Protein AF-A0A2N6A782-F1 (afdb_monomer_lite)

Foldseek 3Di:
DVVVVVVVLVVLVVVLVVQLVVLVVQCVPCVPVPVSNVVSVVSNVVSVVVVVVSVVVVVVVVVVCCVVVVVVPD

Sequence (74 aa):
MGTIIQAFLGLLGIIFLVMIIIGGFNWMTAAGNDDKAAKAKATLNRGVIGLIIILAAYIISAFVFRALGGIIGA

Structure (mmCIF, N/CA/C/O backbone):
data_AF-A0A2N6A782-F1
#
_entry.id   AF-A0A2N6A782-F1
#
loop_
_atom_site.group_PDB
_atom_site.id
_atom_site.type_symbol
_atom_site.label_atom_id
_atom_site.label_alt_id
_atom_site.label_comp_id
_atom_site.label_asym_id
_atom_site.label_entity_id
_atom_site.label_seq_id
_atom_site.pdbx_PDB_ins_code
_atom_site.Cartn_x
_atom_site.Cartn_y
_atom_site.Cartn_z
_atom_site.occupancy
_atom_site.B_iso_or_equiv
_atom_site.auth_seq_id
_atom_site.auth_comp_id
_atom_site.auth_asym_id
_atom_site.auth_atom_id
_atom_site.pdbx_PDB_model_num
ATOM 1 N N . MET A 1 1 ? 19.138 -0.042 -19.176 1.00 54.03 1 MET A N 1
ATOM 2 C CA . MET A 1 1 ? 17.780 0.556 -19.194 1.00 54.03 1 MET A CA 1
ATOM 3 C C . MET A 1 1 ? 16.750 -0.182 -18.329 1.00 54.03 1 MET A C 1
ATOM 5 O O . MET A 1 1 ? 15.832 0.473 -17.856 1.00 54.03 1 MET A O 1
ATOM 9 N N . GLY A 1 2 ? 16.894 -1.486 -18.035 1.00 62.12 2 GLY A N 1
ATOM 10 C CA . GLY A 1 2 ? 15.975 -2.201 -17.122 1.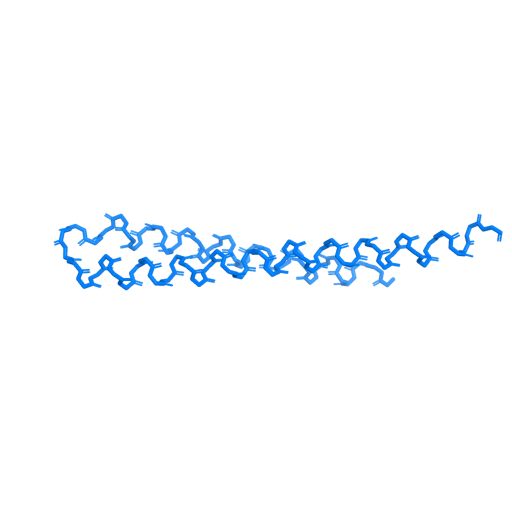00 62.12 2 GLY A CA 1
ATOM 11 C C . GLY A 1 2 ? 15.998 -1.725 -15.657 1.00 62.12 2 GLY A C 1
ATOM 12 O O . GLY A 1 2 ? 15.003 -1.851 -14.951 1.00 62.12 2 GLY A O 1
ATOM 13 N N . THR A 1 3 ? 17.095 -1.102 -15.219 1.00 66.19 3 THR A N 1
ATOM 14 C CA . THR A 1 3 ? 17.302 -0.648 -13.834 1.00 66.19 3 THR A CA 1
ATOM 15 C C . THR A 1 3 ? 16.359 0.480 -13.415 1.00 66.19 3 THR A C 1
ATOM 17 O O . THR A 1 3 ? 15.929 0.511 -12.270 1.00 66.19 3 THR A O 1
ATOM 20 N N . ILE A 1 4 ? 15.994 1.385 -14.332 1.00 69.50 4 ILE A N 1
ATOM 21 C CA . ILE A 1 4 ? 15.080 2.503 -14.032 1.00 69.50 4 ILE A CA 1
ATOM 22 C C . ILE A 1 4 ? 13.658 1.980 -13.816 1.00 69.50 4 ILE A C 1
ATOM 24 O O . ILE A 1 4 ? 12.995 2.378 -12.864 1.00 69.50 4 ILE A O 1
ATOM 28 N N . ILE A 1 5 ? 13.214 1.039 -14.654 1.00 71.31 5 ILE A N 1
ATOM 29 C CA . ILE A 1 5 ? 11.892 0.411 -14.532 1.00 71.31 5 ILE A CA 1
ATOM 30 C C . ILE A 1 5 ? 11.816 -0.406 -13.237 1.00 71.31 5 ILE A C 1
ATOM 32 O O . ILE A 1 5 ? 10.838 -0.293 -12.504 1.00 71.31 5 ILE A O 1
ATOM 36 N N . GLN A 1 6 ? 12.865 -1.166 -12.907 1.00 69.94 6 GLN A N 1
ATOM 37 C CA . GLN A 1 6 ? 12.936 -1.906 -11.643 1.00 69.94 6 GLN A CA 1
ATOM 38 C C . GLN A 1 6 ? 12.973 -0.984 -10.417 1.00 69.94 6 GLN A C 1
ATOM 40 O O . GLN A 1 6 ? 12.295 -1.267 -9.432 1.00 69.94 6 GLN A O 1
ATOM 45 N N . ALA A 1 7 ? 13.705 0.132 -10.480 1.00 76.38 7 ALA A N 1
ATOM 46 C CA . ALA A 1 7 ? 13.749 1.117 -9.402 1.00 76.38 7 ALA A CA 1
ATOM 47 C C . ALA A 1 7 ? 12.384 1.792 -9.185 1.00 76.38 7 ALA A C 1
ATOM 49 O O . ALA A 1 7 ? 11.927 1.895 -8.047 1.00 76.38 7 ALA A O 1
ATOM 50 N N . PHE A 1 8 ? 11.697 2.184 -10.264 1.00 76.19 8 PHE A N 1
ATOM 51 C CA . PHE A 1 8 ? 10.347 2.752 -10.189 1.00 76.19 8 PHE A CA 1
ATOM 52 C C . PHE A 1 8 ? 9.324 1.746 -9.647 1.00 76.19 8 PHE A C 1
ATOM 54 O O . PHE A 1 8 ? 8.548 2.094 -8.758 1.00 76.19 8 PHE A O 1
ATOM 61 N N . LEU A 1 9 ? 9.340 0.494 -10.122 1.00 73.38 9 LEU A N 1
ATOM 62 C CA . LEU A 1 9 ? 8.450 -0.555 -9.605 1.00 73.38 9 LEU A CA 1
ATOM 63 C C . LEU A 1 9 ? 8.716 -0.857 -8.122 1.00 73.38 9 LEU A C 1
ATOM 65 O O . LEU A 1 9 ? 7.765 -1.020 -7.359 1.00 73.38 9 LEU A O 1
ATOM 69 N N . GLY A 1 10 ? 9.985 -0.902 -7.703 1.00 74.69 10 GLY A N 1
ATOM 70 C CA . GLY A 1 10 ? 10.361 -1.115 -6.304 1.00 74.69 10 GLY A CA 1
ATOM 71 C C . GLY A 1 10 ? 9.874 0.010 -5.389 1.00 74.69 10 GLY A C 1
ATOM 72 O O . GLY A 1 10 ? 9.291 -0.260 -4.338 1.00 74.69 10 GLY A O 1
ATOM 73 N N . LEU A 1 11 ? 10.032 1.268 -5.817 1.00 83.31 11 LEU A N 1
ATOM 74 C CA . LEU A 1 11 ? 9.546 2.432 -5.076 1.00 83.31 11 LEU A CA 1
ATOM 75 C C . LEU A 1 11 ? 8.013 2.414 -4.936 1.00 83.31 11 LEU A C 1
ATOM 77 O O . LEU A 1 11 ? 7.493 2.610 -3.837 1.00 83.31 11 LEU A O 1
ATOM 81 N N . LEU A 1 12 ? 7.287 2.121 -6.024 1.00 79.94 12 LEU A N 1
ATOM 82 C CA . LEU A 1 12 ? 5.827 1.991 -5.985 1.00 79.94 12 LEU A CA 1
ATOM 83 C C . LEU A 1 12 ? 5.371 0.864 -5.046 1.00 79.94 12 LEU A C 1
ATOM 85 O O . LEU A 1 12 ? 4.417 1.056 -4.292 1.00 79.94 12 LEU A O 1
ATOM 89 N N . GLY A 1 13 ? 6.050 -0.286 -5.056 1.00 76.88 13 GLY A N 1
ATOM 90 C CA . GLY A 1 13 ? 5.725 -1.412 -4.176 1.00 76.88 13 GLY A CA 1
ATOM 91 C C . GLY A 1 13 ? 5.813 -1.052 -2.689 1.00 76.88 13 GLY A C 1
ATOM 92 O O . GLY A 1 13 ? 4.918 -1.395 -1.916 1.00 76.88 13 GLY A O 1
ATOM 93 N N . ILE A 1 14 ? 6.843 -0.297 -2.295 1.00 84.06 14 ILE A N 1
ATOM 94 C CA . ILE A 1 14 ? 7.028 0.168 -0.910 1.00 84.06 14 ILE A CA 1
ATOM 95 C C . ILE A 1 14 ? 5.914 1.140 -0.501 1.00 84.06 14 ILE A C 1
ATOM 97 O O . ILE A 1 14 ? 5.341 0.999 0.580 1.00 84.06 14 ILE A O 1
ATOM 101 N N . ILE A 1 15 ? 5.568 2.099 -1.365 1.00 83.69 15 ILE A N 1
ATOM 102 C CA . ILE A 1 15 ? 4.488 3.063 -1.099 1.00 83.69 15 ILE A CA 1
ATOM 103 C C . ILE A 1 15 ? 3.162 2.329 -0.856 1.00 83.69 15 ILE A C 1
ATOM 105 O O . ILE A 1 15 ? 2.442 2.632 0.097 1.00 83.69 15 ILE A O 1
ATOM 109 N N . PHE A 1 16 ? 2.859 1.325 -1.679 1.00 74.69 16 PHE A N 1
ATOM 110 C CA . PHE A 1 16 ? 1.646 0.525 -1.530 1.00 74.69 16 PHE A CA 1
ATOM 111 C C . PHE A 1 16 ? 1.628 -0.316 -0.254 1.00 74.69 16 PHE A C 1
ATOM 113 O O . PHE A 1 16 ? 0.589 -0.392 0.405 1.00 74.69 16 PHE A O 1
ATOM 120 N N . LEU A 1 17 ? 2.767 -0.894 0.134 1.00 82.38 17 LEU A N 1
AT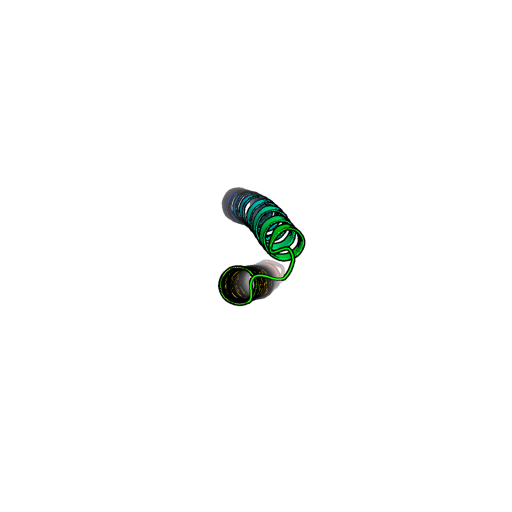OM 121 C CA . LEU A 1 17 ? 2.901 -1.618 1.397 1.00 82.38 17 LEU A CA 1
ATOM 122 C C . LEU A 1 17 ? 2.538 -0.716 2.588 1.00 82.38 17 LEU A C 1
ATOM 124 O O . LEU A 1 17 ? 1.732 -1.099 3.436 1.00 82.38 17 LEU A O 1
ATOM 128 N N . VAL A 1 18 ? 3.071 0.510 2.615 1.00 85.88 18 VAL A N 1
ATOM 129 C CA . VAL A 1 18 ? 2.767 1.505 3.657 1.00 85.88 18 VAL A CA 1
ATOM 130 C C . VAL A 1 18 ? 1.275 1.853 3.671 1.00 85.88 18 VAL A C 1
ATOM 132 O O . VAL A 1 18 ? 0.662 1.930 4.736 1.00 85.88 18 VAL A O 1
ATOM 135 N N . MET A 1 19 ? 0.657 1.997 2.497 1.00 79.56 19 MET A N 1
ATOM 136 C CA . MET A 1 19 ? -0.771 2.299 2.372 1.00 79.56 19 MET A CA 1
ATOM 137 C C . MET A 1 19 ? -1.663 1.186 2.943 1.00 79.56 19 MET A C 1
ATOM 139 O O . MET A 1 19 ? -2.652 1.474 3.622 1.00 79.56 19 MET A O 1
ATOM 143 N N . ILE A 1 20 ? -1.303 -0.081 2.709 1.00 80.75 20 ILE A N 1
ATOM 144 C CA . ILE A 1 20 ? -2.029 -1.242 3.245 1.00 80.75 20 ILE A CA 1
ATOM 145 C C . ILE A 1 20 ? -1.920 -1.299 4.767 1.00 80.75 20 ILE A C 1
ATOM 147 O O . ILE A 1 20 ? -2.929 -1.532 5.432 1.00 80.75 20 ILE A O 1
ATOM 151 N N . ILE A 1 21 ? -0.736 -1.031 5.326 1.00 85.19 21 ILE A N 1
ATOM 152 C CA . ILE A 1 21 ? -0.530 -1.000 6.781 1.00 85.19 21 ILE A CA 1
ATOM 153 C C . ILE A 1 21 ? -1.429 0.065 7.425 1.00 85.19 21 ILE A C 1
ATOM 155 O O . ILE A 1 21 ? -2.145 -0.230 8.381 1.00 85.19 21 ILE A O 1
ATOM 159 N N . ILE A 1 22 ? -1.463 1.281 6.869 1.00 81.94 22 ILE A N 1
ATOM 160 C CA . ILE A 1 22 ? -2.304 2.375 7.384 1.00 81.94 22 ILE A CA 1
ATOM 161 C C . ILE A 1 22 ? -3.798 2.039 7.247 1.00 81.94 22 ILE A C 1
ATOM 163 O O . ILE A 1 22 ? -4.581 2.281 8.169 1.00 81.94 22 ILE A O 1
ATOM 167 N N . GLY A 1 23 ? -4.207 1.452 6.119 1.00 77.81 23 GLY A N 1
ATOM 168 C CA . GLY A 1 23 ? -5.585 1.005 5.898 1.00 77.81 23 GLY A CA 1
ATOM 169 C C . GLY A 1 23 ? -6.023 -0.083 6.886 1.00 77.81 23 GLY A C 1
ATOM 170 O O . GLY A 1 23 ? -7.126 -0.007 7.431 1.00 77.81 23 GLY A O 1
ATOM 171 N N . GLY A 1 24 ? -5.142 -1.047 7.165 1.00 79.88 24 GLY A N 1
ATOM 172 C CA . GLY A 1 24 ? -5.364 -2.111 8.145 1.00 79.88 24 GLY A CA 1
ATOM 173 C C . GLY A 1 24 ? -5.487 -1.578 9.572 1.00 79.88 24 GLY A C 1
ATOM 174 O O . GLY A 1 24 ? -6.439 -1.925 10.272 1.00 79.88 24 GLY A O 1
ATOM 175 N N . PHE A 1 25 ? -4.605 -0.658 9.975 1.00 82.25 25 PHE A N 1
ATOM 176 C CA . PHE A 1 25 ? -4.687 0.005 11.282 1.00 82.25 25 PHE A CA 1
ATOM 177 C C . PHE A 1 25 ? -5.986 0.797 11.455 1.00 82.25 25 PHE A C 1
ATOM 179 O O . PHE A 1 25 ? -6.622 0.715 12.507 1.00 82.25 25 PHE A O 1
ATOM 186 N N . ASN A 1 26 ? -6.425 1.522 10.424 1.00 80.44 26 ASN A N 1
ATOM 187 C CA . ASN A 1 26 ? -7.701 2.238 10.465 1.00 80.44 26 ASN A CA 1
ATOM 188 C C . ASN A 1 26 ? -8.901 1.292 10.602 1.00 80.44 26 ASN A C 1
ATOM 190 O O . ASN A 1 26 ? -9.862 1.628 11.293 1.00 80.44 26 ASN A O 1
ATOM 194 N N . TRP A 1 27 ? -8.853 0.110 9.979 1.00 76.12 27 TRP A N 1
ATOM 195 C CA . TRP A 1 27 ? -9.914 -0.887 10.118 1.00 76.12 27 TRP A CA 1
ATOM 196 C C . TRP A 1 27 ? -9.944 -1.494 11.523 1.00 76.12 27 TRP A C 1
ATOM 198 O O . TRP A 1 27 ? -11.010 -1.572 12.130 1.00 76.12 27 TRP A O 1
ATOM 208 N N . MET A 1 28 ? -8.775 -1.827 12.075 1.00 81.44 28 MET A N 1
ATOM 209 C CA . MET A 1 28 ? -8.645 -2.331 13.446 1.00 81.44 28 MET A CA 1
ATOM 210 C C . MET A 1 28 ? -9.080 -1.300 14.499 1.00 81.44 28 MET A C 1
ATOM 212 O O . MET A 1 28 ? -9.670 -1.662 15.512 1.00 81.44 28 MET A O 1
ATOM 216 N N . THR A 1 29 ? -8.841 -0.010 14.247 1.00 82.50 29 THR A N 1
ATOM 217 C CA . THR A 1 29 ? -9.169 1.088 15.179 1.00 82.50 29 THR A CA 1
ATOM 218 C C . THR A 1 29 ? -10.622 1.571 15.040 1.00 82.50 29 THR A C 1
ATOM 220 O O . THR A 1 29 ? -11.069 2.437 15.790 1.00 82.50 29 THR A O 1
ATOM 223 N N . ALA A 1 30 ? -11.409 1.017 14.107 1.00 78.38 30 ALA A N 1
ATOM 224 C CA . ALA A 1 30 ? -12.804 1.415 13.909 1.00 78.38 30 ALA A CA 1
ATOM 225 C C . ALA A 1 30 ? -13.725 1.064 15.098 1.00 78.38 30 ALA A C 1
ATOM 227 O O . ALA A 1 30 ? -14.805 1.642 15.189 1.00 78.38 30 ALA A O 1
ATOM 228 N N . ALA A 1 31 ? -13.293 0.182 16.012 1.00 73.81 31 ALA A N 1
ATOM 229 C CA . ALA A 1 31 ? -13.857 -0.034 17.354 1.00 73.81 31 ALA A CA 1
ATOM 230 C C . ALA A 1 31 ? -15.405 -0.059 17.441 1.00 73.81 31 ALA A C 1
ATOM 232 O O . ALA A 1 31 ? -15.989 0.521 18.351 1.00 73.81 31 ALA A O 1
ATOM 233 N N . GLY A 1 32 ? -16.076 -0.715 16.486 1.00 70.56 32 GLY A N 1
ATOM 234 C CA . GLY A 1 32 ? -17.540 -0.878 16.476 1.00 70.56 32 GLY A CA 1
ATOM 235 C C . GLY A 1 32 ? -18.338 0.266 15.837 1.00 70.56 32 GLY A C 1
ATOM 236 O O . GLY A 1 32 ? -19.562 0.212 15.825 1.00 70.56 32 GLY A O 1
ATOM 237 N N . ASN A 1 33 ? -17.683 1.290 15.282 1.00 82.44 33 ASN A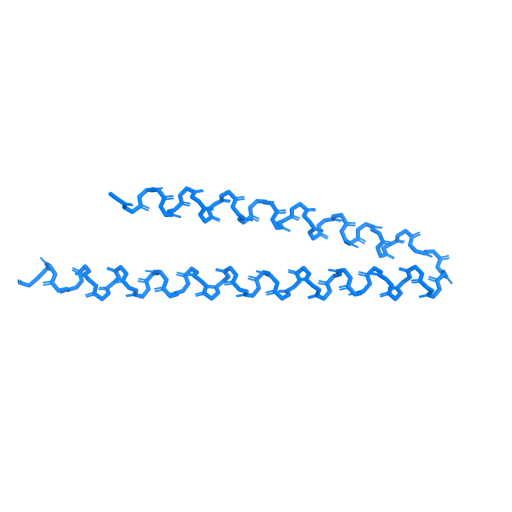 N 1
ATOM 238 C CA . ASN A 1 33 ? -18.345 2.297 14.453 1.00 82.44 33 ASN A CA 1
ATOM 239 C C . ASN A 1 33 ? -18.453 1.781 13.007 1.00 82.44 33 ASN A C 1
ATOM 241 O O . ASN A 1 33 ? -17.451 1.733 12.283 1.00 82.44 33 ASN A O 1
ATOM 245 N N . ASP A 1 34 ? -19.667 1.412 12.596 1.00 79.56 34 ASP A N 1
ATOM 246 C CA . ASP A 1 34 ? -19.949 0.841 11.274 1.00 79.56 34 ASP A CA 1
ATOM 247 C C . ASP A 1 34 ? -19.530 1.757 10.115 1.00 79.56 34 ASP A C 1
ATOM 249 O O . ASP A 1 34 ? -18.978 1.272 9.126 1.00 79.56 34 ASP A O 1
ATOM 253 N N . ASP A 1 35 ? -19.669 3.079 10.254 1.00 83.25 35 ASP A N 1
ATOM 254 C CA . ASP A 1 35 ? -19.219 4.044 9.242 1.00 83.25 35 ASP A CA 1
ATOM 255 C C . ASP A 1 35 ? -17.694 4.036 9.095 1.00 83.25 35 ASP A C 1
ATOM 257 O O . ASP A 1 35 ? -17.152 4.021 7.982 1.00 83.25 35 ASP A O 1
ATOM 261 N N . LYS A 1 36 ? -16.965 4.001 10.218 1.00 78.12 36 LYS A N 1
ATOM 262 C CA . LYS A 1 36 ? -15.497 3.899 10.194 1.00 78.12 36 LYS A CA 1
ATOM 263 C C . LYS A 1 36 ? -15.049 2.558 9.622 1.00 78.12 36 LYS A C 1
ATOM 265 O O . LYS A 1 36 ? -14.109 2.526 8.826 1.00 78.12 36 LYS A O 1
ATOM 270 N N . ALA A 1 37 ? -15.733 1.470 9.968 1.00 81.69 37 ALA A N 1
ATOM 271 C CA . ALA A 1 37 ? -15.437 0.141 9.449 1.00 81.69 37 ALA A CA 1
ATOM 272 C C . ALA A 1 37 ? -15.701 0.050 7.937 1.00 81.69 37 ALA A C 1
ATOM 274 O O . ALA A 1 37 ? -14.865 -0.485 7.204 1.00 81.69 37 ALA A O 1
ATOM 275 N N . ALA A 1 38 ? -16.807 0.618 7.448 1.00 84.25 38 ALA A N 1
ATOM 276 C CA . ALA A 1 38 ? -17.136 0.682 6.026 1.00 84.25 38 ALA A CA 1
ATOM 277 C C . ALA A 1 38 ? -16.104 1.508 5.244 1.00 84.25 38 ALA A C 1
ATOM 279 O O . ALA A 1 38 ? -15.603 1.069 4.205 1.00 84.25 38 ALA A O 1
ATOM 280 N N . LYS A 1 39 ? -15.706 2.669 5.776 1.00 82.50 39 LYS A N 1
ATOM 281 C CA . LYS A 1 39 ? -14.694 3.537 5.156 1.00 82.50 39 LYS A CA 1
ATOM 282 C C . LYS A 1 39 ? -13.301 2.898 5.140 1.00 82.50 39 LYS A C 1
ATOM 284 O O . LYS A 1 39 ? -12.570 3.018 4.150 1.00 82.50 39 LYS A O 1
ATOM 289 N N . ALA A 1 40 ? -12.942 2.173 6.198 1.00 79.25 40 ALA A N 1
ATOM 290 C CA . ALA A 1 40 ? -11.690 1.432 6.265 1.00 79.25 40 ALA A CA 1
ATOM 291 C C . ALA A 1 40 ? -11.685 0.230 5.305 1.00 79.25 40 ALA A C 1
ATOM 293 O O . ALA A 1 40 ? -10.718 0.061 4.566 1.00 79.25 40 ALA A O 1
ATOM 294 N N . LYS A 1 41 ? -12.789 -0.528 5.203 1.00 81.38 41 LYS A N 1
ATOM 295 C CA . LYS A 1 41 ? -12.954 -1.585 4.184 1.00 81.38 41 LYS A CA 1
ATOM 296 C C . LYS A 1 41 ? -12.865 -1.033 2.763 1.00 81.38 41 LYS A C 1
ATOM 298 O O . LYS A 1 41 ? -12.206 -1.636 1.922 1.00 81.38 41 LYS A O 1
ATOM 303 N N . ALA A 1 42 ? -13.468 0.124 2.487 1.00 84.56 42 ALA A N 1
ATOM 304 C CA . ALA A 1 42 ? -13.360 0.770 1.178 1.00 84.56 42 ALA A CA 1
ATOM 305 C C . ALA A 1 42 ? -11.907 1.156 0.851 1.00 84.56 42 ALA A C 1
ATOM 307 O O . ALA A 1 42 ? -11.450 0.960 -0.275 1.00 84.56 42 ALA A O 1
ATOM 308 N N . THR A 1 43 ? -11.166 1.660 1.841 1.00 81.44 43 THR A N 1
ATOM 309 C CA . THR A 1 43 ? -9.729 1.950 1.714 1.00 81.44 43 THR A CA 1
ATOM 310 C C . THR A 1 43 ? -8.921 0.676 1.466 1.00 81.44 43 THR A C 1
ATOM 312 O O . THR A 1 43 ? -8.082 0.654 0.567 1.00 81.44 43 THR A O 1
ATOM 315 N N . LEU A 1 44 ? -9.214 -0.401 2.197 1.00 82.31 44 LEU A N 1
ATOM 316 C CA . LEU A 1 44 ? -8.556 -1.694 2.032 1.00 82.31 44 LEU A CA 1
ATOM 317 C C . LEU A 1 44 ? -8.814 -2.277 0.634 1.00 82.31 44 LEU A C 1
ATOM 319 O O . LEU A 1 44 ? -7.865 -2.662 -0.039 1.00 82.31 44 LEU A O 1
ATOM 323 N N . ASN A 1 45 ? -10.062 -2.253 0.152 1.00 84.25 45 ASN A N 1
ATOM 324 C CA . ASN A 1 45 ? -10.414 -2.707 -1.197 1.00 84.25 45 ASN A CA 1
ATOM 325 C C . ASN A 1 45 ? -9.651 -1.932 -2.277 1.00 84.25 45 ASN A C 1
ATOM 327 O O . ASN A 1 45 ? -9.124 -2.534 -3.209 1.00 84.25 45 ASN A O 1
ATOM 331 N N . ARG A 1 46 ? -9.539 -0.605 -2.140 1.00 83.56 46 ARG A N 1
ATOM 332 C CA . ARG A 1 46 ? -8.734 0.221 -3.056 1.00 83.56 46 ARG A CA 1
ATOM 333 C C . ARG A 1 46 ? -7.247 -0.152 -2.997 1.00 83.56 46 ARG A C 1
ATOM 335 O O . ARG A 1 46 ? -6.610 -0.243 -4.043 1.00 83.56 46 ARG A O 1
ATOM 342 N N . GLY A 1 47 ? -6.716 -0.417 -1.802 1.00 78.62 47 GLY A N 1
ATOM 343 C CA . GLY A 1 47 ? -5.341 -0.888 -1.605 1.00 78.62 47 GLY A CA 1
ATOM 344 C C . GLY A 1 47 ? -5.076 -2.250 -2.255 1.00 78.62 47 GLY A C 1
ATOM 345 O O . GLY A 1 47 ? -4.077 -2.409 -2.953 1.00 78.62 47 GLY A O 1
ATOM 346 N N . VAL A 1 48 ? -6.000 -3.205 -2.104 1.00 84.50 48 VAL A N 1
ATOM 347 C CA . VAL A 1 48 ? -5.924 -4.536 -2.733 1.00 84.50 48 VAL A CA 1
ATOM 348 C C . VAL A 1 48 ? -5.944 -4.425 -4.257 1.00 84.50 48 VAL A C 1
ATOM 350 O O . VAL A 1 48 ? -5.116 -5.044 -4.921 1.00 84.50 48 VAL A O 1
ATOM 353 N N . ILE A 1 49 ? -6.831 -3.599 -4.819 1.00 86.50 49 ILE A N 1
ATOM 354 C CA . ILE A 1 49 ? -6.891 -3.360 -6.269 1.00 86.50 49 ILE A CA 1
ATOM 355 C C . ILE A 1 49 ? -5.556 -2.809 -6.783 1.00 86.50 49 ILE A C 1
ATOM 357 O O . ILE A 1 49 ? -5.042 -3.286 -7.793 1.00 86.50 49 ILE A O 1
ATOM 361 N N . GLY A 1 50 ? -4.953 -1.849 -6.081 1.00 78.06 50 GLY A N 1
ATOM 362 C CA . GLY A 1 50 ? -3.650 -1.325 -6.484 1.00 78.06 50 GLY A CA 1
ATOM 363 C C . GLY A 1 50 ? -2.507 -2.337 -6.349 1.00 78.06 50 GLY A C 1
ATOM 364 O O . GLY A 1 50 ? -1.631 -2.375 -7.212 1.00 78.06 50 GLY A O 1
ATOM 365 N N . LEU A 1 51 ? -2.554 -3.230 -5.354 1.00 81.31 51 LEU A N 1
ATOM 366 C CA . LEU A 1 51 ? -1.599 -4.337 -5.243 1.00 81.31 51 LEU A CA 1
ATOM 367 C C . LEU A 1 51 ? -1.705 -5.296 -6.443 1.00 81.31 51 LEU A C 1
ATOM 369 O O . LEU A 1 51 ? -0.689 -5.695 -7.013 1.00 81.31 51 LEU A O 1
ATOM 373 N N . ILE A 1 52 ? -2.933 -5.619 -6.863 1.00 87.81 52 ILE A N 1
ATOM 374 C CA . ILE A 1 52 ? -3.198 -6.453 -8.045 1.00 87.81 52 ILE A CA 1
ATOM 375 C C . ILE A 1 52 ? -2.634 -5.796 -9.310 1.00 87.81 52 ILE A C 1
ATOM 377 O O . ILE A 1 52 ? -1.997 -6.474 -10.115 1.00 87.81 52 ILE A O 1
ATOM 381 N N . ILE A 1 53 ? -2.812 -4.481 -9.475 1.00 84.81 53 ILE A N 1
ATOM 382 C CA . ILE A 1 53 ? -2.275 -3.737 -10.626 1.00 84.81 53 ILE A CA 1
ATOM 383 C C . ILE A 1 53 ? -0.745 -3.824 -10.670 1.00 84.81 53 ILE A C 1
ATOM 385 O O . ILE A 1 53 ? -0.180 -4.044 -11.739 1.00 84.81 53 ILE A O 1
ATOM 389 N N . ILE A 1 54 ? -0.063 -3.698 -9.529 1.00 76.56 54 ILE A N 1
ATOM 390 C CA . ILE A 1 54 ? 1.405 -3.795 -9.470 1.00 76.56 54 ILE A CA 1
ATOM 391 C C . ILE A 1 54 ? 1.878 -5.204 -9.821 1.00 76.56 54 ILE A C 1
ATOM 393 O O . ILE A 1 54 ? 2.813 -5.358 -10.609 1.00 76.56 54 ILE A O 1
ATOM 397 N N . LEU A 1 55 ? 1.222 -6.231 -9.276 1.00 81.75 55 LEU A N 1
ATOM 398 C CA . LEU A 1 55 ? 1.526 -7.623 -9.610 1.00 81.75 55 LEU A CA 1
ATOM 399 C C . LEU A 1 55 ? 1.346 -7.877 -11.111 1.00 81.75 55 LEU A C 1
ATOM 401 O O . LEU A 1 55 ? 2.235 -8.443 -11.748 1.00 81.75 55 LEU A O 1
ATOM 405 N N . ALA A 1 56 ? 0.250 -7.390 -11.698 1.00 84.06 56 ALA A N 1
ATOM 406 C CA . ALA A 1 56 ? 0.011 -7.475 -13.134 1.00 84.06 56 ALA A CA 1
ATOM 407 C C . ALA A 1 56 ? 1.089 -6.728 -13.941 1.00 84.06 56 ALA A C 1
ATOM 409 O O . ALA A 1 56 ? 1.640 -7.281 -14.891 1.00 84.06 56 ALA A O 1
ATOM 410 N N . ALA A 1 57 ? 1.454 -5.509 -13.538 1.00 79.38 57 ALA A N 1
ATOM 411 C CA . ALA A 1 57 ? 2.493 -4.716 -14.193 1.00 79.38 57 ALA A CA 1
ATOM 412 C C . ALA A 1 57 ? 3.875 -5.391 -14.141 1.00 79.38 57 ALA A C 1
ATOM 414 O O . ALA A 1 57 ? 4.622 -5.339 -15.124 1.00 79.38 57 ALA A O 1
ATOM 415 N N . TYR A 1 58 ? 4.209 -6.057 -13.031 1.00 75.19 58 TYR A N 1
ATOM 416 C CA . TYR A 1 58 ? 5.436 -6.842 -12.902 1.00 75.19 58 TYR A CA 1
ATOM 417 C C . TYR A 1 58 ? 5.436 -8.047 -13.848 1.00 75.19 58 TYR A C 1
ATOM 419 O O . TYR A 1 58 ? 6.409 -8.246 -14.575 1.00 75.19 58 TYR A O 1
ATOM 427 N N . ILE A 1 59 ? 4.337 -8.810 -13.891 1.00 82.00 59 IL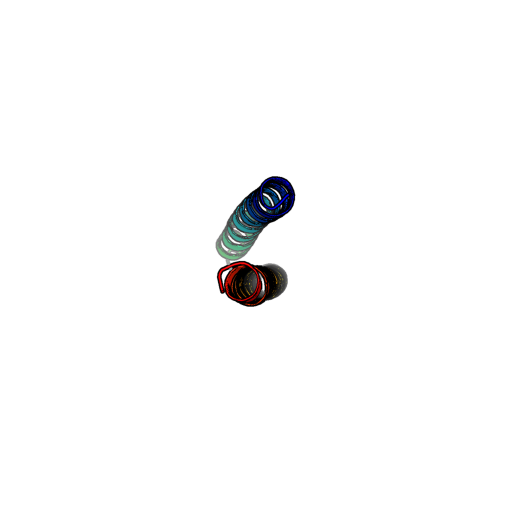E A N 1
ATOM 428 C CA . ILE A 1 59 ? 4.185 -9.968 -14.787 1.00 82.00 59 ILE A CA 1
ATOM 429 C C . ILE A 1 59 ? 4.324 -9.537 -16.250 1.00 82.00 59 ILE A C 1
ATOM 431 O O . ILE A 1 59 ? 5.075 -10.156 -17.003 1.00 82.00 59 ILE A O 1
ATOM 435 N N . ILE A 1 60 ? 3.652 -8.452 -16.642 1.00 81.44 60 ILE A N 1
ATOM 436 C CA . ILE A 1 60 ? 3.713 -7.914 -18.006 1.00 81.44 60 ILE A CA 1
ATOM 43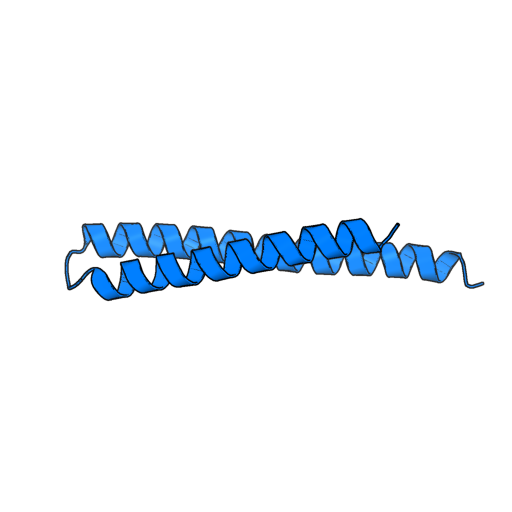7 C C . ILE A 1 60 ? 5.129 -7.435 -18.328 1.00 81.44 60 ILE A C 1
ATOM 439 O O . ILE A 1 60 ? 5.670 -7.788 -19.372 1.00 81.44 60 ILE A O 1
ATOM 443 N N . SER A 1 61 ? 5.767 -6.686 -17.426 1.00 75.06 61 SER A N 1
ATOM 444 C CA . SER A 1 61 ? 7.144 -6.222 -17.631 1.00 75.06 61 SER A CA 1
ATOM 445 C C . SER A 1 61 ? 8.104 -7.400 -17.800 1.00 75.06 61 SER A C 1
ATOM 447 O O . SER A 1 61 ? 8.884 -7.429 -18.749 1.00 75.06 61 SER A O 1
ATOM 449 N N . ALA A 1 62 ? 8.018 -8.407 -16.928 1.00 76.31 62 ALA A N 1
ATOM 450 C CA . ALA A 1 62 ? 8.835 -9.615 -17.007 1.00 76.31 62 ALA A CA 1
ATOM 451 C C . ALA A 1 62 ? 8.589 -10.397 -18.307 1.00 76.31 62 ALA A C 1
ATOM 453 O O . ALA A 1 62 ? 9.541 -10.903 -18.903 1.00 76.31 62 ALA A O 1
ATOM 454 N N . PHE A 1 63 ? 7.339 -10.465 -18.772 1.00 80.44 63 PHE A N 1
ATOM 455 C CA . PHE A 1 63 ? 6.988 -11.067 -20.055 1.00 80.44 63 PHE A CA 1
ATOM 456 C C . PHE A 1 63 ? 7.618 -10.309 -21.228 1.00 80.44 63 PHE A C 1
ATOM 458 O O . PHE A 1 63 ? 8.258 -10.931 -22.070 1.00 80.44 63 PHE A O 1
ATOM 465 N N . VAL A 1 64 ? 7.526 -8.977 -21.247 1.00 80.81 64 VAL A N 1
ATOM 466 C CA . VAL A 1 64 ? 8.126 -8.134 -22.293 1.00 80.81 64 VAL A CA 1
ATOM 467 C C . VAL A 1 64 ? 9.649 -8.280 -22.316 1.00 80.81 64 VAL A C 1
ATOM 469 O O . VAL A 1 64 ? 10.225 -8.472 -23.383 1.00 80.81 64 VAL A O 1
ATOM 472 N N . PHE A 1 65 ? 10.315 -8.265 -21.158 1.00 74.69 65 PHE A N 1
ATOM 473 C CA . PHE A 1 65 ? 11.767 -8.466 -21.095 1.00 74.69 65 PHE A CA 1
ATOM 474 C C . PHE A 1 65 ? 12.190 -9.871 -21.525 1.00 74.69 65 PHE A C 1
ATOM 476 O O . PHE A 1 65 ? 13.220 -10.006 -22.178 1.00 74.69 65 PHE A O 1
ATOM 483 N N . ARG A 1 66 ? 11.415 -10.913 -21.197 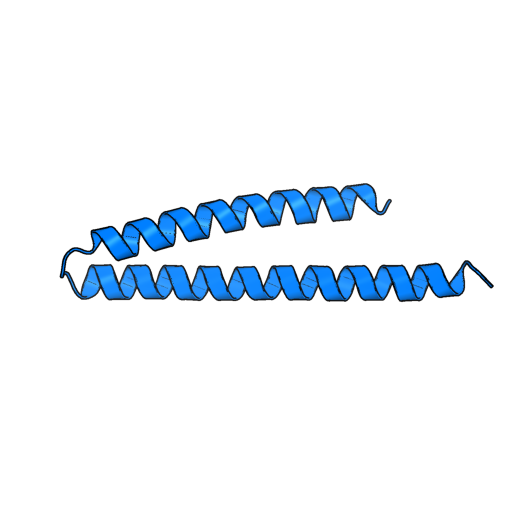1.00 74.62 66 ARG A N 1
ATOM 484 C CA . ARG A 1 66 ? 11.677 -12.280 -21.675 1.00 74.62 66 ARG A CA 1
ATOM 485 C C . ARG A 1 66 ? 11.440 -12.415 -23.175 1.00 74.62 66 ARG A C 1
ATOM 487 O O . ARG A 1 66 ? 12.256 -13.033 -23.846 1.00 74.62 66 ARG A O 1
ATOM 494 N N . ALA A 1 67 ? 10.373 -11.817 -23.698 1.00 76.00 67 ALA A N 1
ATOM 495 C CA . ALA A 1 67 ? 10.073 -11.814 -25.125 1.00 76.00 67 ALA A CA 1
ATOM 496 C C . ALA A 1 67 ? 11.165 -11.083 -25.919 1.00 76.00 67 ALA A C 1
ATOM 498 O O . ALA A 1 67 ? 11.654 -11.611 -26.907 1.00 76.00 67 ALA A O 1
ATOM 499 N N . LEU A 1 68 ? 11.614 -9.915 -25.453 1.00 69.00 68 LEU A N 1
ATOM 500 C CA . LEU A 1 68 ? 12.689 -9.158 -26.101 1.00 69.00 68 LEU A CA 1
ATOM 501 C C . LEU A 1 68 ? 14.070 -9.801 -25.892 1.00 69.00 68 LEU A C 1
ATOM 503 O O . LEU A 1 68 ? 14.857 -9.871 -26.828 1.00 69.00 68 LEU A O 1
ATOM 507 N N . GLY A 1 69 ? 14.370 -10.312 -24.696 1.00 65.56 69 GLY A N 1
ATOM 508 C CA . GLY A 1 69 ? 15.636 -10.988 -24.391 1.00 65.56 69 GLY A CA 1
ATOM 509 C C . GLY A 1 69 ? 15.798 -12.336 -25.098 1.00 65.56 69 GLY A C 1
ATOM 510 O O . GLY A 1 69 ? 16.908 -12.687 -25.482 1.00 65.56 69 GLY A O 1
ATOM 511 N N . GLY A 1 70 ? 14.699 -13.059 -25.333 1.00 59.84 70 GLY A N 1
ATOM 512 C CA . GLY A 1 70 ? 14.688 -14.288 -26.131 1.00 59.84 70 GLY A CA 1
ATOM 513 C C . GLY A 1 70 ? 14.916 -14.056 -27.629 1.00 59.84 70 GLY A C 1
ATOM 514 O O . GLY A 1 70 ? 15.384 -14.962 -28.305 1.00 59.84 70 GLY A O 1
ATOM 515 N N . ILE A 1 71 ? 14.642 -12.850 -28.142 1.00 55.00 71 ILE A N 1
ATOM 516 C CA . ILE A 1 71 ? 14.872 -12.474 -29.550 1.00 55.00 71 ILE A CA 1
ATOM 517 C C . ILE A 1 71 ? 16.325 -12.017 -29.789 1.00 55.00 71 ILE A C 1
ATOM 519 O O . ILE A 1 71 ? 16.823 -12.131 -30.900 1.00 55.00 71 ILE A O 1
ATOM 523 N N . ILE A 1 72 ? 17.026 -11.527 -28.758 1.00 54.59 72 ILE A N 1
ATOM 524 C CA . ILE A 1 72 ? 18.419 -11.034 -28.862 1.00 54.59 72 ILE A CA 1
ATOM 525 C C . ILE A 1 72 ? 19.447 -12.160 -28.588 1.00 54.59 72 ILE A C 1
ATOM 527 O O . ILE A 1 72 ? 20.644 -11.974 -28.784 1.00 54.59 72 ILE A O 1
ATOM 531 N N . GLY A 1 73 ? 18.991 -13.331 -28.126 1.00 50.12 73 GLY A N 1
ATOM 532 C CA . GLY A 1 73 ? 19.826 -14.485 -27.766 1.00 50.12 73 GLY A CA 1
ATOM 533 C C . GLY A 1 73 ? 19.854 -15.639 -28.778 1.00 50.12 73 GLY A C 1
ATOM 534 O O . GLY A 1 73 ? 20.245 -16.736 -28.381 1.00 50.12 73 GLY A O 1
ATOM 535 N N . ALA A 1 74 ? 19.425 -15.422 -30.027 1.00 42.03 74 ALA A N 1
ATOM 536 C CA . ALA A 1 74 ? 19.512 -16.389 -31.128 1.00 42.03 74 ALA A CA 1
ATOM 537 C C . ALA A 1 74 ? 20.393 -15.851 -32.261 1.00 42.03 74 ALA A C 1
ATOM 539 O O . ALA A 1 74 ? 20.253 -14.649 -32.584 1.00 42.03 74 ALA A O 1
#

Radius of gyration: 17.64 Å; chains: 1; bounding box: 40×20×48 Å

Secondary structure (DSSP, 8-state):
-HHHHHHHHHHHHHHHHHHHHHHHHHHHTTTT-HHHHHHHHHHHHHHHHHHHHHHHHHHHHHHHHHHHHHHH--

pLDDT: mean 76.75, std 8.92, range [42.03, 87.81]